Protein AF-A0A9W4ZII6-F1 (afdb_monomer_lite)

Sequence (86 aa):
MDDLIEKLKSHIHWEEGMDDSMLSFYIKQGQRYVKKACGREVEYLVIMCAGIFYEYRVAEKELEQALDALTPFFVQEVYDAEEEDE

Secondary structure (DSSP, 8-state):
-HHHHHHHHHHTTPPTT---TTHHHHHHHHHHHHHHHHSS--HHHHHHHHHHHHH--S--HHHHHHHHTTHHHHHHHHHHHHHHT-

pLDDT: mean 93.94, std 7.37, range [54.16, 98.5]

Radius of gyration: 13.67 Å; chains: 1; bounding box: 35×17×39 Å

Structure (mmCIF, N/CA/C/O backbone):
data_AF-A0A9W4ZII6-F1
#
_entry.id   AF-A0A9W4ZII6-F1
#
loop_
_atom_site.group_PDB
_atom_site.id
_atom_site.type_symbol
_atom_site.label_atom_id
_atom_site.label_alt_id
_atom_site.label_comp_id
_atom_site.label_asym_id
_atom_site.label_entity_id
_atom_site.label_seq_id
_atom_site.pdbx_PDB_ins_code
_atom_site.Cartn_x
_atom_site.Cartn_y
_atom_site.Cartn_z
_atom_site.occupancy
_atom_site.B_iso_or_equiv
_atom_site.auth_seq_id
_atom_site.auth_comp_id
_atom_site.auth_asym_id
_atom_site.auth_atom_id
_atom_site.pdbx_PDB_model_num
ATOM 1 N N . MET A 1 1 ? 9.296 7.045 8.165 1.00 89.69 1 MET A N 1
ATOM 2 C CA . MET A 1 1 ? 9.293 7.118 6.688 1.00 89.69 1 MET A CA 1
ATOM 3 C C . MET A 1 1 ? 10.294 6.119 6.146 1.00 89.69 1 MET A C 1
ATOM 5 O O . MET A 1 1 ? 9.864 5.218 5.450 1.00 89.69 1 MET A O 1
ATOM 9 N N . ASP A 1 2 ? 11.562 6.209 6.541 1.00 91.75 2 ASP A N 1
ATOM 10 C CA . ASP A 1 2 ? 12.626 5.306 6.071 1.00 91.75 2 ASP A CA 1
ATOM 11 C C . ASP A 1 2 ? 12.305 3.820 6.303 1.00 91.75 2 ASP A C 1
ATOM 13 O O . ASP A 1 2 ? 12.402 3.022 5.382 1.00 91.75 2 ASP A O 1
ATOM 17 N N . ASP A 1 3 ? 11.779 3.465 7.479 1.00 95.88 3 ASP A N 1
ATOM 18 C CA . ASP A 1 3 ? 11.327 2.094 7.776 1.00 95.88 3 ASP A CA 1
ATOM 19 C C . ASP A 1 3 ? 10.222 1.588 6.820 1.00 95.88 3 ASP A C 1
ATOM 21 O O . ASP A 1 3 ? 10.269 0.462 6.333 1.00 95.88 3 ASP A O 1
ATOM 25 N N . LEU A 1 4 ? 9.256 2.445 6.468 1.00 97.06 4 LEU A N 1
ATOM 26 C CA . LEU A 1 4 ? 8.197 2.094 5.514 1.00 97.06 4 LEU A CA 1
ATOM 27 C C . LEU A 1 4 ? 8.733 1.955 4.086 1.00 97.06 4 LEU A C 1
ATOM 29 O O . LEU A 1 4 ? 8.207 1.155 3.318 1.00 97.06 4 LEU A O 1
ATOM 33 N N . ILE A 1 5 ? 9.766 2.724 3.727 1.00 97.19 5 ILE A N 1
ATOM 34 C CA . ILE A 1 5 ? 10.429 2.611 2.425 1.00 97.19 5 ILE A CA 1
ATOM 35 C C . ILE A 1 5 ? 11.115 1.252 2.312 1.00 97.19 5 ILE A C 1
ATOM 37 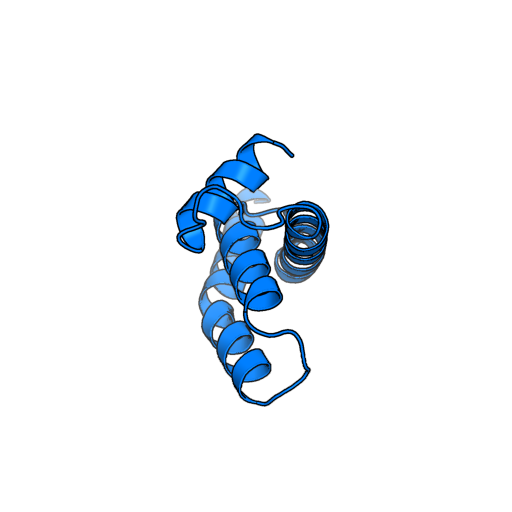O O . ILE A 1 5 ? 10.904 0.567 1.317 1.00 97.19 5 ILE A O 1
ATOM 41 N N . GLU A 1 6 ? 11.858 0.823 3.329 1.00 96.81 6 GLU A N 1
ATOM 42 C CA . GLU A 1 6 ? 12.529 -0.483 3.318 1.00 96.81 6 GLU A CA 1
ATOM 43 C C . GLU A 1 6 ? 11.534 -1.654 3.317 1.00 96.81 6 GLU A C 1
ATOM 45 O O . GLU A 1 6 ? 11.706 -2.630 2.576 1.00 96.81 6 GLU A O 1
ATOM 50 N N . LYS A 1 7 ? 10.431 -1.533 4.068 1.00 98.06 7 LYS A N 1
ATOM 51 C CA . LYS A 1 7 ? 9.321 -2.499 4.027 1.00 98.06 7 LYS A CA 1
ATOM 52 C C . LYS A 1 7 ? 8.675 -2.562 2.646 1.00 98.06 7 LYS A C 1
ATOM 54 O O . LYS A 1 7 ? 8.472 -3.658 2.127 1.00 98.06 7 LYS A O 1
ATOM 59 N N . LEU A 1 8 ? 8.395 -1.413 2.026 1.00 97.75 8 LEU A N 1
ATOM 60 C CA . LEU A 1 8 ? 7.826 -1.369 0.680 1.00 97.75 8 LEU A CA 1
ATOM 61 C C . LEU A 1 8 ? 8.792 -1.956 -0.352 1.00 97.75 8 LEU A C 1
ATOM 63 O O . LEU A 1 8 ? 8.366 -2.774 -1.158 1.00 97.75 8 LEU A O 1
ATOM 67 N N . LYS A 1 9 ? 10.083 -1.601 -0.296 1.00 97.50 9 LYS A N 1
ATOM 68 C CA . LYS A 1 9 ? 11.127 -2.165 -1.165 1.00 97.50 9 LYS A CA 1
ATOM 69 C C . LYS A 1 9 ? 11.164 -3.689 -1.068 1.00 97.50 9 LYS A C 1
ATOM 71 O O . LYS A 1 9 ? 11.170 -4.369 -2.088 1.00 97.50 9 LYS A O 1
ATOM 76 N N . SER A 1 10 ? 11.111 -4.223 0.149 1.00 96.88 10 SER A N 1
ATOM 77 C CA . SER A 1 10 ? 11.054 -5.670 0.378 1.00 96.88 10 SER A CA 1
ATOM 78 C C . SER A 1 10 ? 9.769 -6.293 -0.183 1.00 96.88 10 SER A C 1
ATOM 80 O O . SER A 1 10 ? 9.818 -7.367 -0.776 1.00 96.88 10 SER A O 1
ATOM 82 N N . HIS A 1 11 ? 8.630 -5.611 -0.027 1.00 96.81 11 HIS A N 1
ATOM 83 C CA . HIS A 1 11 ? 7.318 -6.073 -0.484 1.00 96.81 11 HIS A CA 1
ATOM 84 C C . HIS A 1 11 ? 7.201 -6.155 -2.013 1.00 96.81 11 HIS A C 1
ATOM 86 O O . HIS A 1 11 ? 6.624 -7.110 -2.523 1.00 96.81 11 HIS A O 1
ATOM 92 N N . ILE A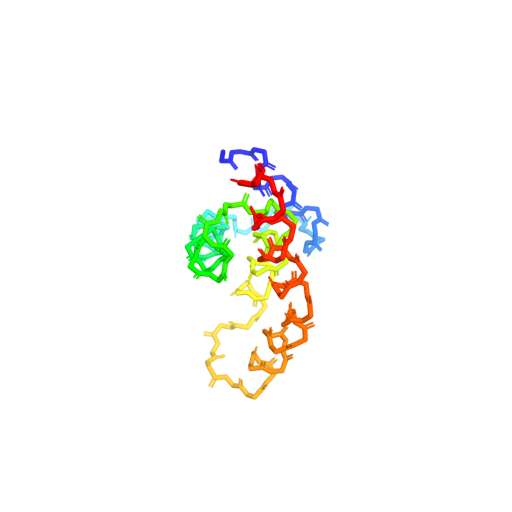 1 12 ? 7.765 -5.188 -2.743 1.00 96.19 12 ILE A N 1
ATOM 93 C CA . ILE A 1 12 ? 7.729 -5.138 -4.218 1.00 96.19 12 ILE A CA 1
ATOM 94 C C . ILE A 1 12 ? 8.962 -5.771 -4.877 1.00 96.19 12 ILE A C 1
ATOM 96 O O . ILE A 1 12 ? 9.159 -5.604 -6.076 1.00 96.19 12 ILE A O 1
ATOM 100 N N . HIS A 1 13 ? 9.800 -6.473 -4.104 1.00 95.00 13 HIS A N 1
ATOM 101 C CA . HIS A 1 13 ? 11.054 -7.070 -4.576 1.00 95.00 13 HIS A CA 1
ATOM 102 C C . HIS A 1 13 ? 11.967 -6.072 -5.307 1.00 95.00 13 HIS A C 1
ATOM 104 O O . HIS A 1 13 ? 12.465 -6.333 -6.398 1.00 95.00 13 HIS A O 1
ATOM 110 N N . TRP A 1 14 ? 12.178 -4.912 -4.691 1.00 95.06 14 TRP A N 1
ATOM 111 C CA . TRP A 1 14 ? 13.010 -3.840 -5.225 1.00 95.06 14 TRP A CA 1
ATOM 112 C C . TRP A 1 14 ? 14.453 -4.280 -5.479 1.00 95.06 14 TRP A C 1
ATOM 114 O O . TRP A 1 14 ? 15.105 -4.831 -4.590 1.00 95.06 14 TRP A O 1
ATOM 124 N N . GLU A 1 15 ? 14.977 -3.964 -6.661 1.00 93.50 15 GLU A N 1
ATOM 125 C CA . GLU A 1 15 ? 16.353 -4.268 -7.052 1.00 93.50 15 GLU A CA 1
ATOM 126 C C . GLU A 1 15 ? 17.285 -3.059 -6.872 1.00 93.50 15 GLU A C 1
ATOM 128 O O . GLU A 1 15 ? 16.890 -1.891 -6.964 1.00 93.50 15 GLU A O 1
ATOM 133 N N . GLU A 1 16 ? 18.563 -3.340 -6.611 1.00 89.75 16 GLU A N 1
ATOM 134 C CA . GLU A 1 16 ? 19.587 -2.309 -6.454 1.00 89.75 16 GLU A CA 1
ATOM 135 C C . GLU A 1 16 ? 19.748 -1.494 -7.752 1.00 89.75 16 GLU A C 1
ATOM 137 O O . GLU A 1 16 ? 19.935 -2.045 -8.835 1.00 89.75 16 GLU A O 1
ATOM 142 N N . GLY A 1 17 ? 19.680 -0.163 -7.641 1.00 88.19 17 GLY A N 1
ATOM 143 C CA . GLY A 1 17 ? 19.806 0.761 -8.775 1.00 88.19 17 GLY A CA 1
ATOM 144 C C . GLY A 1 17 ? 18.488 1.203 -9.422 1.00 88.19 17 GLY A C 1
ATOM 145 O O . GLY A 1 17 ? 18.517 2.046 -10.320 1.00 88.19 17 GLY A O 1
ATOM 146 N N . MET A 1 18 ? 17.337 0.700 -8.966 1.00 92.88 18 MET A N 1
ATOM 147 C CA . MET A 1 18 ? 16.027 1.235 -9.357 1.00 92.88 18 MET A CA 1
ATOM 148 C C . MET A 1 18 ? 15.772 2.629 -8.740 1.00 92.88 18 MET A C 1
ATOM 150 O O . MET A 1 18 ? 16.269 2.938 -7.657 1.00 92.88 18 MET A O 1
ATOM 154 N N . ASP A 1 19 ? 14.973 3.468 -9.412 1.00 91.56 19 ASP A N 1
ATOM 155 C CA . ASP A 1 19 ? 14.625 4.832 -8.964 1.00 91.56 19 ASP A CA 1
ATOM 156 C C . ASP A 1 19 ? 13.595 4.839 -7.826 1.00 91.56 19 ASP A C 1
ATOM 158 O O . ASP A 1 19 ? 12.408 4.617 -8.056 1.00 91.56 19 ASP A O 1
ATOM 162 N N . ASP A 1 20 ? 14.024 5.140 -6.600 1.00 94.00 20 ASP A N 1
ATOM 163 C CA . ASP A 1 20 ? 13.165 5.104 -5.414 1.00 94.00 20 ASP A CA 1
ATOM 164 C C . ASP A 1 20 ? 12.465 6.437 -5.092 1.00 94.00 20 ASP A C 1
ATOM 166 O O . ASP A 1 20 ? 11.729 6.531 -4.101 1.00 94.00 20 ASP A O 1
ATOM 170 N N . SER A 1 21 ? 12.606 7.450 -5.955 1.00 94.62 21 SER A N 1
ATOM 171 C CA . SER A 1 21 ? 12.086 8.805 -5.723 1.00 94.62 21 SER A CA 1
ATOM 172 C C . SER A 1 21 ? 10.571 8.851 -5.474 1.00 94.62 21 SER A C 1
ATOM 174 O O . SER A 1 21 ? 10.081 9.659 -4.675 1.00 94.62 21 SER A O 1
ATOM 176 N N . MET A 1 22 ? 9.822 7.938 -6.097 1.00 95.88 22 MET A N 1
ATOM 177 C CA . MET A 1 22 ? 8.364 7.854 -5.991 1.00 95.88 22 MET A CA 1
ATOM 178 C C . MET A 1 22 ? 7.864 6.973 -4.841 1.00 95.88 22 MET A C 1
ATOM 180 O O . MET A 1 22 ? 6.683 7.052 -4.496 1.00 95.88 22 MET A O 1
ATOM 184 N N . LEU A 1 23 ? 8.720 6.178 -4.188 1.00 96.62 23 LEU A N 1
ATOM 185 C CA . LEU A 1 23 ? 8.276 5.261 -3.126 1.00 96.62 23 LEU A CA 1
ATOM 186 C C . LEU A 1 23 ? 7.617 6.013 -1.966 1.00 96.62 23 LEU A C 1
ATOM 188 O O . LEU A 1 23 ? 6.543 5.639 -1.496 1.00 96.62 23 LEU A O 1
ATOM 192 N N . SER A 1 24 ? 8.201 7.145 -1.567 1.00 97.56 24 SER A N 1
ATOM 193 C CA . SER A 1 24 ? 7.631 7.990 -0.512 1.00 97.56 24 SER A CA 1
ATOM 194 C C . SER A 1 24 ? 6.254 8.565 -0.877 1.00 97.56 24 SER A C 1
ATOM 196 O O . SER A 1 24 ? 5.422 8.789 0.005 1.00 97.56 24 SER A O 1
ATOM 198 N N . PHE A 1 25 ? 5.988 8.798 -2.167 1.00 97.88 25 PHE A N 1
ATOM 199 C CA . PHE A 1 25 ? 4.690 9.269 -2.643 1.00 97.88 25 PHE A CA 1
ATOM 200 C C . PHE A 1 25 ? 3.633 8.170 -2.517 1.00 97.88 25 PHE A C 1
ATOM 202 O O . PHE A 1 25 ? 2.564 8.430 -1.961 1.00 97.88 25 PHE A O 1
ATOM 209 N N . TYR A 1 26 ? 3.943 6.945 -2.951 1.00 97.81 26 TYR A N 1
ATOM 210 C CA . TYR A 1 26 ? 3.022 5.809 -2.843 1.00 97.81 26 TYR A CA 1
ATOM 211 C C . TYR A 1 26 ? 2.712 5.453 -1.389 1.00 97.81 26 TYR A C 1
ATOM 213 O O . TYR A 1 26 ? 1.545 5.259 -1.052 1.00 97.81 26 TYR A O 1
ATOM 221 N N . ILE A 1 27 ? 3.714 5.487 -0.503 1.00 98.38 27 ILE A N 1
ATOM 222 C CA . ILE A 1 27 ? 3.517 5.281 0.942 1.00 98.38 27 ILE A CA 1
ATOM 223 C C . ILE A 1 27 ? 2.554 6.323 1.510 1.00 98.38 27 ILE A C 1
ATOM 225 O O . ILE A 1 27 ? 1.596 5.965 2.190 1.00 98.38 27 ILE A O 1
ATOM 229 N N . LYS A 1 28 ? 2.743 7.610 1.190 1.00 98.25 28 LYS A N 1
ATOM 230 C CA . LYS A 1 28 ? 1.837 8.675 1.655 1.00 98.25 28 LYS A CA 1
ATOM 231 C C . LYS A 1 28 ? 0.408 8.490 1.148 1.00 98.25 28 LYS A C 1
ATOM 233 O O . LYS A 1 28 ? -0.535 8.786 1.884 1.00 98.25 28 LYS A O 1
ATOM 238 N N . GLN A 1 29 ? 0.228 8.019 -0.088 1.00 97.56 29 GLN A N 1
ATOM 239 C CA . GLN A 1 29 ? -1.109 7.690 -0.588 1.00 97.56 29 GLN A CA 1
ATOM 240 C C . GLN A 1 29 ? -1.701 6.484 0.144 1.00 97.56 29 GLN A C 1
ATOM 242 O O . GLN A 1 29 ? -2.856 6.560 0.555 1.00 97.56 29 GLN A O 1
ATOM 247 N N . GLY A 1 30 ? -0.912 5.433 0.390 1.00 97.75 30 GLY A N 1
ATOM 248 C CA . GLY A 1 30 ? -1.304 4.281 1.206 1.00 97.75 30 GLY A CA 1
ATOM 249 C C . GLY A 1 30 ? -1.767 4.701 2.601 1.00 97.75 30 GLY A C 1
ATOM 250 O O . GLY A 1 30 ? -2.898 4.415 2.979 1.00 97.75 30 GLY A O 1
ATOM 251 N N . GLN A 1 31 ? -0.962 5.489 3.321 1.00 98.19 31 GLN A N 1
ATOM 252 C CA . GLN A 1 31 ? -1.320 6.045 4.635 1.00 98.19 31 GLN A CA 1
ATOM 253 C C . GLN A 1 31 ? -2.642 6.807 4.591 1.00 98.19 31 GLN A C 1
ATOM 255 O O . GLN A 1 31 ? -3.524 6.587 5.419 1.00 98.19 31 GLN A O 1
ATOM 260 N N . ARG A 1 32 ? -2.812 7.691 3.601 1.00 98.12 32 ARG A N 1
ATOM 261 C CA . ARG A 1 32 ? -4.040 8.479 3.455 1.00 98.12 32 ARG A CA 1
ATOM 262 C C . ARG A 1 32 ? -5.256 7.605 3.158 1.00 98.12 32 ARG A C 1
ATOM 264 O O . ARG A 1 32 ? -6.337 7.916 3.652 1.00 98.12 32 ARG A O 1
ATOM 271 N N . TYR A 1 33 ? -5.098 6.581 2.326 1.00 97.12 33 TYR A N 1
ATOM 272 C CA . TYR A 1 33 ? -6.173 5.670 1.951 1.00 97.12 33 TYR A CA 1
ATOM 273 C C . TYR A 1 33 ? -6.612 4.835 3.156 1.00 97.12 33 TYR A C 1
ATOM 275 O O . TYR A 1 33 ? -7.774 4.898 3.549 1.00 97.12 33 TYR A O 1
ATOM 283 N N . VAL A 1 34 ? -5.663 4.167 3.815 1.00 97.25 34 VAL A N 1
ATOM 284 C CA . VAL A 1 34 ? -5.908 3.317 4.991 1.00 97.25 34 VAL A CA 1
ATOM 285 C C . VAL A 1 34 ? -6.509 4.119 6.138 1.00 97.25 34 VAL A C 1
ATOM 287 O O . VAL A 1 34 ? -7.541 3.736 6.675 1.00 97.25 34 VAL A O 1
ATOM 290 N N . LYS A 1 35 ? -5.948 5.293 6.454 1.00 96.00 35 LYS A N 1
ATOM 291 C CA . LYS A 1 35 ? -6.482 6.159 7.513 1.00 96.00 35 LYS A CA 1
ATOM 292 C C . LYS A 1 35 ? -7.929 6.575 7.269 1.00 96.00 35 LYS A C 1
ATOM 294 O O . LYS A 1 35 ? -8.690 6.740 8.215 1.00 96.00 35 LYS A O 1
ATOM 299 N N . LYS A 1 36 ? -8.314 6.777 6.008 1.00 95.38 36 LYS A N 1
ATOM 300 C CA . LYS A 1 36 ? -9.702 7.091 5.653 1.00 95.38 36 LYS A CA 1
ATOM 301 C C . LYS A 1 36 ? -10.616 5.872 5.715 1.00 95.38 36 LYS A C 1
ATOM 303 O O . LYS A 1 36 ? -11.783 6.052 6.031 1.00 95.38 36 LYS A O 1
ATOM 308 N N . ALA A 1 37 ? -10.105 4.689 5.384 1.00 94.50 37 ALA A N 1
ATOM 309 C CA . ALA A 1 37 ? -10.872 3.450 5.395 1.00 94.50 37 ALA A CA 1
ATOM 310 C C . ALA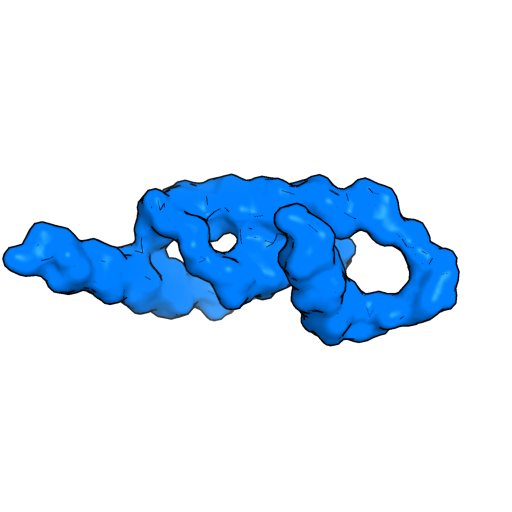 A 1 37 ? -11.106 2.922 6.821 1.00 94.50 37 ALA A C 1
ATOM 312 O O . ALA A 1 37 ? -12.212 2.499 7.127 1.00 94.50 37 ALA A O 1
ATOM 313 N N . CYS A 1 38 ? -10.094 2.998 7.691 1.00 93.25 38 CYS A N 1
ATOM 314 C CA . CYS A 1 38 ? -10.113 2.392 9.028 1.00 93.25 38 CYS A CA 1
ATOM 315 C C . CYS A 1 38 ? -10.192 3.401 10.184 1.00 93.25 38 CYS A C 1
ATOM 317 O O . CYS A 1 38 ? -10.230 2.997 11.336 1.00 93.25 38 CYS A O 1
ATOM 319 N N . GLY A 1 39 ? -10.082 4.710 9.933 1.00 91.25 39 GLY A N 1
ATOM 320 C CA . GLY A 1 39 ? -9.949 5.727 10.991 1.00 91.25 39 GLY A CA 1
ATOM 321 C C . GLY A 1 39 ? -8.557 5.799 11.645 1.00 91.25 39 GLY A C 1
ATOM 322 O O . GLY A 1 39 ? -8.176 6.850 12.164 1.00 91.25 39 GLY A O 1
ATOM 323 N N . ARG A 1 40 ? -7.750 4.736 11.536 1.00 90.94 40 ARG A N 1
ATOM 324 C CA . ARG A 1 40 ? -6.360 4.636 12.015 1.00 90.94 40 ARG A CA 1
ATOM 325 C C . ARG A 1 40 ? -5.389 4.227 10.907 1.00 90.94 40 ARG A C 1
ATOM 327 O O . ARG A 1 40 ? -5.790 3.767 9.842 1.00 90.94 40 ARG A O 1
ATOM 334 N N . GLU A 1 41 ? -4.094 4.429 11.138 1.00 92.06 41 GLU A N 1
ATOM 335 C CA . GLU A 1 41 ? -3.055 3.925 10.233 1.00 92.06 41 GLU A CA 1
ATOM 336 C C . GLU A 1 41 ? -2.692 2.487 10.616 1.00 92.06 41 GLU A C 1
ATOM 338 O O . GLU A 1 41 ? -2.125 2.253 11.679 1.00 92.06 41 GLU A O 1
ATOM 343 N N . VAL A 1 42 ? -3.006 1.538 9.732 1.00 96.12 42 VAL A N 1
ATOM 344 C CA . VAL A 1 42 ? -2.647 0.120 9.871 1.00 96.12 42 VAL A CA 1
ATOM 345 C C . VAL A 1 42 ? -1.473 -0.170 8.943 1.00 96.12 42 VAL A C 1
ATOM 347 O O . VAL A 1 42 ? -1.628 -0.184 7.721 1.00 96.12 42 VAL A O 1
ATOM 350 N N . GLU A 1 43 ? -0.283 -0.371 9.510 1.00 97.00 43 GLU A N 1
ATOM 351 C CA . GLU A 1 43 ? 0.977 -0.424 8.752 1.00 97.00 43 GLU A CA 1
ATOM 352 C C . GLU A 1 43 ? 0.958 -1.456 7.615 1.00 97.00 43 GLU A C 1
ATOM 354 O O . GLU A 1 43 ? 1.340 -1.144 6.487 1.00 97.00 43 GLU A O 1
ATOM 359 N N . TYR A 1 44 ? 0.467 -2.666 7.886 1.00 96.81 44 TYR A N 1
ATOM 360 C CA . TYR A 1 44 ? 0.367 -3.727 6.885 1.00 96.81 44 TYR A CA 1
ATOM 361 C C . TYR A 1 44 ? -0.453 -3.287 5.661 1.00 96.81 44 TYR A C 1
ATOM 363 O O . TYR A 1 44 ? 0.005 -3.415 4.524 1.00 96.81 44 TYR A O 1
ATOM 371 N N . LEU A 1 45 ? -1.628 -2.693 5.887 1.00 97.94 45 LEU A N 1
ATOM 372 C CA . LEU A 1 45 ? -2.488 -2.203 4.810 1.00 97.94 45 LEU A CA 1
ATOM 373 C C . LEU A 1 45 ? -1.865 -1.013 4.079 1.00 97.94 45 LEU A C 1
ATOM 375 O O . LEU A 1 45 ? -2.056 -0.868 2.874 1.00 97.94 45 LEU A O 1
ATOM 379 N N . VAL A 1 46 ? -1.069 -0.190 4.771 1.00 98.38 46 VAL A N 1
ATOM 380 C CA . VAL A 1 46 ? -0.324 0.903 4.131 1.00 98.38 46 VAL A CA 1
ATOM 381 C C . VAL A 1 46 ? 0.667 0.349 3.115 1.00 98.38 46 VAL A C 1
ATOM 383 O O . VAL A 1 46 ? 0.720 0.858 1.996 1.00 98.38 46 VAL A O 1
ATOM 386 N N . ILE A 1 47 ? 1.416 -0.698 3.474 1.00 98.50 47 ILE A N 1
ATOM 387 C CA . ILE A 1 47 ? 2.371 -1.344 2.567 1.00 98.50 47 ILE A CA 1
ATOM 388 C C . ILE A 1 47 ? 1.647 -2.019 1.395 1.00 98.50 47 ILE A C 1
ATOM 390 O O . ILE A 1 47 ? 2.054 -1.809 0.253 1.00 98.50 47 ILE A O 1
ATOM 394 N N . MET A 1 48 ? 0.542 -2.733 1.647 1.00 98.25 48 MET A N 1
ATOM 395 C CA . MET A 1 48 ? -0.272 -3.355 0.591 1.00 98.25 48 MET A CA 1
ATOM 396 C C . MET A 1 48 ? -0.797 -2.315 -0.409 1.00 98.25 48 MET A C 1
ATOM 398 O O . MET A 1 48 ? -0.593 -2.446 -1.616 1.00 98.25 48 MET A O 1
ATOM 402 N N . CYS A 1 49 ? -1.421 -1.235 0.074 1.00 98.12 49 CYS A N 1
ATOM 403 C CA . CYS A 1 49 ? -1.914 -0.163 -0.792 1.00 98.12 49 CYS A CA 1
ATOM 404 C C . CYS A 1 49 ? -0.779 0.538 -1.546 1.00 98.12 49 CYS A C 1
ATOM 406 O O . CYS A 1 49 ? -0.926 0.841 -2.727 1.00 98.12 49 CYS A O 1
ATOM 408 N N . ALA A 1 50 ? 0.359 0.791 -0.897 1.00 98.19 50 ALA A N 1
ATOM 409 C CA . ALA A 1 50 ? 1.503 1.415 -1.554 1.00 98.19 50 ALA A CA 1
ATOM 410 C C . ALA A 1 50 ? 2.088 0.529 -2.668 1.00 98.19 50 ALA A C 1
ATOM 412 O O . ALA A 1 50 ? 2.442 1.056 -3.722 1.00 98.19 50 ALA A O 1
ATOM 413 N N . GLY A 1 51 ? 2.132 -0.794 -2.474 1.00 98.00 51 GLY A N 1
ATOM 414 C CA . GLY A 1 51 ? 2.511 -1.757 -3.513 1.00 98.00 51 GLY A CA 1
ATOM 415 C C . GLY A 1 51 ? 1.547 -1.741 -4.702 1.00 98.00 51 GLY A C 1
ATOM 416 O O . GLY A 1 51 ? 1.982 -1.647 -5.847 1.00 98.00 51 GLY A O 1
ATOM 417 N N . ILE A 1 52 ? 0.237 -1.715 -4.436 1.00 98.00 52 ILE A N 1
ATOM 418 C CA . ILE A 1 52 ? -0.795 -1.582 -5.478 1.00 98.00 52 ILE A CA 1
ATOM 419 C C . ILE A 1 52 ? -0.616 -0.274 -6.262 1.00 98.00 52 ILE A C 1
ATOM 421 O O . ILE A 1 52 ? -0.650 -0.290 -7.488 1.00 98.00 52 ILE A O 1
ATOM 425 N N . PHE A 1 53 ? -0.386 0.857 -5.590 1.00 97.19 53 PHE A N 1
ATOM 426 C CA . PHE A 1 53 ? -0.189 2.146 -6.267 1.00 97.19 53 PHE A CA 1
ATOM 427 C C . PHE A 1 53 ? 1.127 2.234 -7.047 1.00 97.19 53 PHE A C 1
ATOM 429 O O . PHE A 1 53 ? 1.213 2.991 -8.014 1.00 97.19 53 PHE A O 1
ATOM 436 N N . TYR A 1 54 ? 2.147 1.480 -6.636 1.00 96.44 54 TYR A N 1
ATOM 437 C CA . TYR A 1 54 ? 3.391 1.348 -7.386 1.00 96.44 54 TYR A CA 1
ATOM 438 C C . TYR A 1 54 ? 3.183 0.585 -8.708 1.00 96.44 54 TYR A C 1
ATOM 440 O O . TYR A 1 54 ? 3.680 1.023 -9.756 1.00 96.44 54 TYR A O 1
ATOM 448 N N . GLU A 1 55 ? 2.436 -0.521 -8.646 1.00 95.50 55 GLU A N 1
ATOM 449 C CA . GLU A 1 55 ? 2.155 -1.410 -9.778 1.00 95.50 55 GLU A CA 1
ATOM 450 C C . GLU A 1 55 ? 1.175 -0.767 -10.772 1.00 95.50 55 GLU A C 1
ATOM 452 O O . GLU A 1 55 ? 1.459 -0.637 -11.965 1.00 95.50 55 GLU A O 1
ATOM 457 N N . TYR A 1 56 ? 0.040 -0.275 -10.274 1.00 95.81 56 TYR A N 1
ATOM 458 C CA . TYR A 1 56 ? -1.041 0.261 -11.094 1.00 95.81 56 TYR A CA 1
ATOM 459 C C . TYR A 1 56 ? -1.001 1.787 -11.149 1.00 95.81 56 TYR A C 1
ATOM 461 O O . TYR A 1 56 ? -1.485 2.497 -10.266 1.00 95.81 56 TYR A O 1
ATOM 469 N N . ARG A 1 57 ? -0.441 2.306 -12.244 1.00 90.12 57 ARG A N 1
ATOM 470 C CA . ARG A 1 57 ? -0.230 3.752 -12.460 1.00 90.12 57 ARG A CA 1
ATOM 471 C C . ARG A 1 57 ? -1.377 4.439 -13.204 1.00 90.12 57 ARG A C 1
ATOM 473 O O . ARG A 1 57 ? -1.349 5.656 -13.385 1.00 90.12 57 ARG A O 1
ATOM 480 N N . VAL A 1 58 ? -2.362 3.667 -13.654 1.00 93.75 58 VAL A N 1
ATOM 481 C CA . VAL A 1 58 ? -3.531 4.126 -14.410 1.00 93.75 58 VAL A CA 1
ATOM 482 C C . VAL A 1 58 ? -4.783 3.547 -13.759 1.00 93.75 58 VAL A C 1
ATOM 484 O O . VAL A 1 58 ? -4.766 2.434 -13.238 1.00 93.75 58 VAL A O 1
ATOM 487 N N . ALA A 1 59 ? -5.866 4.324 -13.759 1.00 92.75 59 ALA A N 1
ATOM 488 C CA . ALA A 1 59 ? -7.157 3.893 -13.241 1.00 92.75 59 ALA A CA 1
ATOM 489 C C . ALA A 1 59 ? -7.818 2.897 -14.209 1.00 92.75 59 ALA A C 1
ATOM 491 O O . ALA A 1 59 ? -8.611 3.283 -15.067 1.00 92.75 59 ALA A O 1
ATOM 492 N N . GLU A 1 60 ? -7.448 1.628 -14.070 1.00 95.00 60 GLU A N 1
ATOM 493 C CA . GLU A 1 60 ? -7.955 0.500 -14.854 1.00 95.00 60 GLU A CA 1
ATOM 494 C C . GLU A 1 60 ? -8.653 -0.524 -13.950 1.00 95.00 60 GLU A C 1
ATOM 496 O O . GLU A 1 60 ? -8.657 -0.406 -12.721 1.00 95.00 60 GLU A O 1
ATOM 501 N N . LYS A 1 61 ? -9.276 -1.532 -14.563 1.00 96.19 61 LYS A N 1
ATOM 502 C CA . LYS A 1 61 ? -10.090 -2.527 -13.856 1.00 96.19 61 LYS A CA 1
ATOM 503 C C . LYS A 1 61 ? -9.269 -3.329 -12.844 1.00 96.19 61 LYS A C 1
ATOM 505 O O . LYS A 1 61 ? -9.770 -3.713 -11.794 1.00 96.19 61 LYS A O 1
ATOM 510 N N . GLU A 1 62 ? -8.008 -3.574 -13.152 1.00 96.88 62 GLU A N 1
ATOM 511 C CA . GLU A 1 62 ? -7.074 -4.324 -12.326 1.00 96.88 62 GLU A CA 1
ATOM 512 C C . GLU A 1 62 ? -6.758 -3.578 -11.020 1.00 96.88 62 GLU A C 1
ATOM 514 O O . GLU A 1 62 ? -6.679 -4.205 -9.964 1.00 96.88 62 GLU A O 1
ATOM 519 N N . LEU A 1 63 ? -6.671 -2.239 -11.062 1.00 97.12 63 LEU A N 1
ATOM 520 C CA . LEU A 1 63 ? -6.525 -1.411 -9.861 1.00 97.12 63 LEU A CA 1
ATOM 521 C C . LEU A 1 63 ? -7.753 -1.535 -8.953 1.00 97.12 63 LEU A C 1
ATOM 523 O O . LEU A 1 63 ? -7.605 -1.722 -7.747 1.00 97.12 63 LEU A O 1
ATOM 527 N N . GLU A 1 64 ? -8.953 -1.427 -9.529 1.00 96.62 64 GLU A N 1
ATOM 528 C CA . GLU A 1 64 ? -10.216 -1.595 -8.798 1.00 96.62 64 GLU 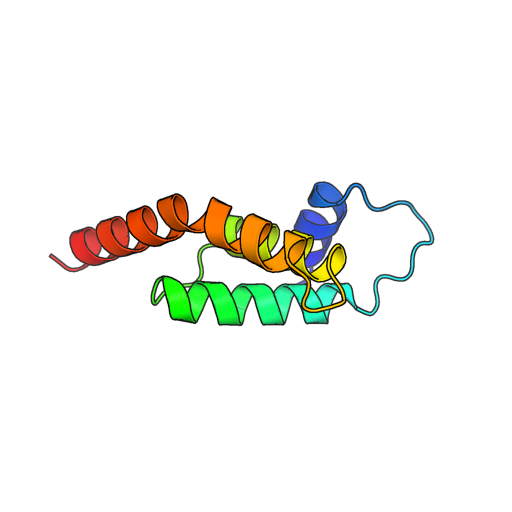A CA 1
ATOM 529 C C . GLU A 1 64 ? -10.259 -2.965 -8.120 1.00 96.62 64 GLU A C 1
ATOM 531 O O . GLU A 1 64 ? -10.427 -3.049 -6.909 1.00 96.62 64 GLU A O 1
ATOM 536 N N . GLN A 1 65 ? -9.983 -4.033 -8.869 1.00 98.00 65 GLN A N 1
ATOM 537 C CA . GLN A 1 65 ? -9.978 -5.397 -8.343 1.00 98.00 65 GLN A CA 1
ATOM 538 C C . GLN A 1 65 ? -8.950 -5.606 -7.226 1.00 98.00 65 GLN A C 1
ATOM 540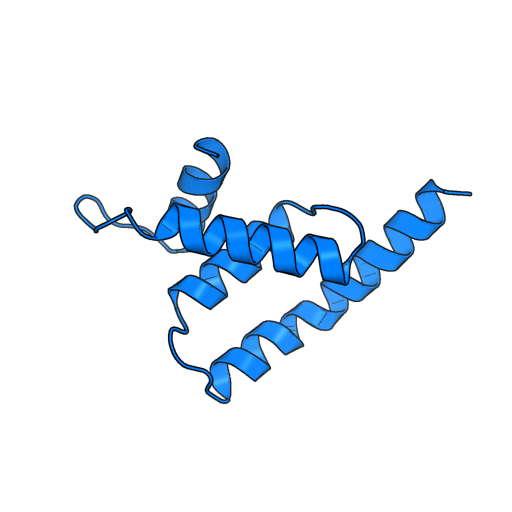 O O . GLN A 1 65 ? -9.242 -6.296 -6.247 1.00 98.00 65 GLN A O 1
ATOM 545 N N . ALA A 1 66 ? -7.755 -5.023 -7.354 1.00 97.81 66 ALA A N 1
ATOM 546 C CA . ALA A 1 66 ? -6.718 -5.120 -6.333 1.00 97.81 66 ALA A CA 1
ATOM 547 C C . ALA A 1 66 ? -7.118 -4.396 -5.038 1.00 97.81 66 ALA A C 1
ATOM 549 O O . ALA A 1 66 ? -6.897 -4.925 -3.949 1.00 97.81 66 ALA A O 1
ATOM 550 N N . LEU A 1 67 ? -7.726 -3.210 -5.142 1.00 97.06 67 LEU A N 1
ATOM 551 C CA . LEU A 1 67 ? -8.226 -2.474 -3.979 1.00 97.06 67 LEU A CA 1
ATOM 552 C C . LEU A 1 67 ? -9.441 -3.167 -3.348 1.00 97.06 67 LEU A C 1
ATOM 554 O O . LEU A 1 67 ? -9.491 -3.303 -2.127 1.00 97.06 67 LEU A O 1
ATOM 558 N N . ASP A 1 68 ? -10.374 -3.672 -4.155 1.00 97.44 68 ASP A N 1
ATOM 559 C CA . ASP A 1 68 ? -11.560 -4.387 -3.676 1.00 97.44 68 ASP A CA 1
ATOM 560 C C . ASP A 1 68 ? -11.189 -5.665 -2.920 1.00 97.44 68 ASP A C 1
ATOM 562 O O . ASP A 1 68 ? -11.812 -5.987 -1.905 1.00 97.44 68 ASP A O 1
ATOM 566 N N . ALA A 1 69 ? -10.137 -6.365 -3.356 1.00 98.06 69 ALA A N 1
ATOM 567 C CA . ALA A 1 69 ? -9.606 -7.534 -2.660 1.00 98.06 69 ALA A CA 1
ATOM 568 C C . ALA A 1 69 ? -9.123 -7.220 -1.231 1.00 98.06 69 ALA A C 1
ATOM 570 O O . ALA A 1 69 ? -9.091 -8.121 -0.391 1.00 98.06 69 ALA A O 1
ATOM 571 N N . LEU A 1 70 ? -8.784 -5.959 -0.933 1.00 97.81 70 LEU A N 1
ATOM 572 C CA . LEU A 1 70 ? -8.403 -5.525 0.412 1.00 97.81 70 LEU A CA 1
ATOM 573 C C . LEU A 1 70 ? -9.608 -5.214 1.320 1.00 97.81 70 LEU A C 1
ATOM 575 O O . LEU A 1 70 ? -9.438 -5.089 2.533 1.00 97.81 70 LEU A O 1
ATOM 579 N N . THR A 1 71 ? -10.827 -5.142 0.774 1.00 96.75 71 THR A N 1
ATOM 580 C CA . THR A 1 71 ? -12.056 -4.803 1.518 1.00 96.75 71 THR A CA 1
ATOM 581 C C . THR A 1 71 ? -12.256 -5.619 2.800 1.00 96.75 71 THR A C 1
ATOM 583 O O . THR A 1 71 ? -12.505 -5.003 3.837 1.00 96.75 71 THR A O 1
ATOM 586 N N . PRO A 1 72 ? -12.122 -6.964 2.805 1.00 97.50 72 PRO A N 1
ATOM 587 C CA . PRO A 1 72 ? -12.308 -7.749 4.028 1.00 97.50 72 PRO A CA 1
ATOM 588 C C . PRO A 1 72 ? -11.367 -7.342 5.169 1.00 97.50 72 PRO A C 1
ATOM 590 O O . PRO A 1 72 ? -11.777 -7.351 6.325 1.00 97.50 72 PRO A O 1
ATOM 593 N N . PHE A 1 73 ? -10.135 -6.939 4.849 1.00 97.12 73 PHE A N 1
ATOM 594 C CA . PHE A 1 73 ? -9.158 -6.509 5.847 1.00 97.12 73 PHE A CA 1
ATOM 595 C C . PHE A 1 73 ? -9.503 -5.130 6.411 1.00 97.12 73 PHE A C 1
ATOM 597 O O . PHE A 1 73 ? -9.413 -4.927 7.615 1.00 97.12 73 PHE A O 1
ATOM 604 N N . PHE A 1 74 ? -9.958 -4.195 5.568 1.00 96.31 74 PHE A N 1
ATOM 605 C CA . PHE A 1 74 ? -10.437 -2.896 6.051 1.00 96.31 74 PHE A CA 1
ATOM 606 C C . PHE A 1 74 ? -11.631 -3.046 6.994 1.00 96.31 74 PHE A C 1
ATOM 608 O O . PHE A 1 74 ? -11.671 -2.387 8.027 1.00 96.31 74 PHE A O 1
ATOM 615 N N . VAL A 1 75 ? -12.580 -3.923 6.650 1.00 95.81 75 VAL A N 1
ATOM 616 C CA . VAL A 1 75 ? -13.755 -4.205 7.486 1.00 95.81 75 VAL A CA 1
ATOM 617 C C . VAL A 1 75 ? -13.337 -4.769 8.841 1.00 95.81 75 VAL A C 1
ATOM 619 O O . VAL A 1 75 ? -13.836 -4.303 9.859 1.00 95.81 75 VAL A O 1
ATOM 622 N N . GLN A 1 76 ? -12.408 -5.727 8.865 1.00 93.88 76 GLN A N 1
ATOM 623 C CA . GLN A 1 76 ? -11.898 -6.287 10.115 1.00 93.88 76 GLN A CA 1
ATOM 624 C C . GLN A 1 76 ? -11.262 -5.207 11.002 1.00 93.88 76 GLN A C 1
ATOM 626 O O . GLN A 1 76 ? -11.602 -5.100 12.172 1.00 93.88 76 GLN A O 1
ATOM 631 N N . GLU A 1 77 ? -10.411 -4.354 10.433 1.00 94.31 77 GLU A N 1
ATOM 632 C CA . GLU A 1 77 ? -9.733 -3.292 11.187 1.00 94.31 77 GLU A CA 1
ATOM 633 C C . GLU A 1 77 ? -10.684 -2.234 11.756 1.00 94.31 77 GLU A C 1
ATOM 635 O O . GLU A 1 77 ? -10.381 -1.629 12.781 1.00 94.31 77 GLU A O 1
ATOM 640 N N . VAL A 1 78 ? -11.818 -1.986 11.092 1.00 92.38 78 VAL A N 1
ATOM 641 C CA . VAL A 1 78 ? -12.859 -1.095 11.622 1.00 92.38 78 VAL A CA 1
ATOM 642 C C . VAL A 1 78 ? -13.520 -1.716 12.850 1.00 92.38 78 VAL A C 1
ATOM 644 O O . VAL A 1 78 ? -13.677 -1.020 13.846 1.00 92.38 78 VAL A O 1
ATOM 647 N N . TYR A 1 79 ? -13.850 -3.010 12.812 1.00 91.25 79 T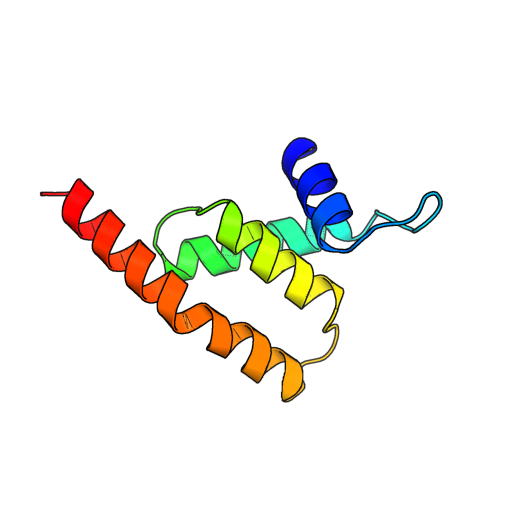YR A N 1
ATOM 648 C CA . TYR A 1 79 ? -14.419 -3.701 13.974 1.00 91.25 79 TYR A CA 1
ATOM 649 C C . TYR A 1 79 ? -13.434 -3.773 15.142 1.00 91.25 79 TYR A C 1
ATOM 651 O O . TYR A 1 79 ? -13.807 -3.446 16.263 1.00 91.25 79 TYR A O 1
ATOM 659 N N . ASP A 1 80 ? -12.172 -4.118 14.878 1.00 87.69 80 ASP A N 1
ATOM 660 C CA . ASP A 1 80 ? -11.135 -4.174 15.915 1.00 87.69 80 ASP A CA 1
ATOM 661 C C . ASP A 1 80 ? -10.936 -2.796 16.582 1.00 87.69 80 ASP A C 1
ATOM 663 O O . ASP A 1 80 ? -10.700 -2.709 17.784 1.00 87.69 80 ASP A O 1
ATOM 667 N N . ALA A 1 81 ? -11.056 -1.702 15.819 1.00 81.94 81 ALA A N 1
ATOM 668 C CA . ALA A 1 81 ? -10.979 -0.347 16.363 1.00 81.94 81 ALA A CA 1
ATOM 669 C C . ALA A 1 81 ? -12.209 0.033 17.209 1.00 81.94 81 ALA A C 1
ATOM 671 O O . ALA A 1 81 ? -12.052 0.714 18.217 1.00 81.94 81 ALA A O 1
ATOM 672 N N . GLU A 1 82 ? -13.411 -0.401 16.819 1.00 78.69 82 GLU A N 1
ATOM 673 C CA . GLU A 1 82 ? -14.633 -0.191 17.609 1.00 78.69 82 GLU A CA 1
ATOM 674 C C . GLU A 1 82 ? -14.593 -0.964 18.938 1.00 78.69 82 GLU A C 1
ATOM 676 O O . GLU A 1 82 ? -15.022 -0.428 19.955 1.00 78.69 82 GLU A O 1
ATOM 681 N N . GLU A 1 83 ? -14.031 -2.180 18.958 1.00 75.31 83 GLU A N 1
ATOM 682 C CA . GLU A 1 83 ? -13.867 -2.972 20.189 1.00 75.31 83 GLU A CA 1
ATOM 683 C C . GLU A 1 83 ? -12.852 -2.363 21.176 1.00 75.31 83 GLU A C 1
ATOM 685 O O . GLU A 1 83 ? -12.998 -2.531 22.384 1.00 75.31 83 GLU A O 1
ATOM 690 N N . GLU A 1 84 ? -11.821 -1.657 20.696 1.00 71.56 84 GLU A N 1
ATOM 691 C CA . GLU A 1 84 ? -10.835 -0.973 21.553 1.00 71.56 84 GLU A CA 1
ATOM 692 C C . GLU A 1 84 ? -11.399 0.286 22.250 1.00 71.56 84 GLU A C 1
ATOM 694 O O . GLU A 1 84 ? -10.838 0.724 23.260 1.00 71.56 84 GLU A O 1
ATOM 699 N N . ASP A 1 85 ? -12.481 0.866 21.718 1.00 61.28 85 ASP A N 1
ATOM 700 C CA . ASP A 1 85 ? -13.133 2.081 22.230 1.00 61.28 85 ASP A CA 1
ATOM 701 C C . ASP A 1 85 ? -14.264 1.791 23.258 1.00 61.28 85 ASP A C 1
ATOM 703 O O . ASP A 1 85 ? -14.819 2.741 23.830 1.00 61.28 85 ASP A O 1
ATOM 707 N N . GLU A 1 86 ? -14.592 0.514 23.523 1.00 54.16 86 GLU A N 1
ATOM 708 C CA . GLU A 1 86 ? -15.547 0.049 24.561 1.00 54.16 86 GLU A CA 1
ATOM 709 C C . GLU A 1 86 ? -14.882 -0.307 25.909 1.00 54.16 86 GLU A C 1
ATOM 711 O O . GLU A 1 86 ? -15.472 0.053 26.961 1.00 54.16 86 GLU A O 1
#

Foldseek 3Di:
DVVLLVVLCVVLVPDPPDDSPCLVVLLVVLQVVLCVLQVHGDSVSSSQSSSLCVVDVDPDPVSVVSVVVCVVVSVVSNVVVVVVVD